Protein AF-A0A966RH01-F1 (afdb_monomer_lite)

pLDDT: mean 73.83, std 17.11, range [45.88, 97.19]

Structure (mmCIF, N/CA/C/O backbone):
data_AF-A0A966RH01-F1
#
_entry.id   AF-A0A966RH01-F1
#
loop_
_atom_site.group_PDB
_atom_site.id
_atom_site.type_symbol
_atom_site.label_atom_id
_atom_site.label_alt_id
_atom_site.label_comp_id
_atom_site.label_asym_id
_atom_site.label_entity_id
_atom_site.label_seq_id
_atom_site.pdbx_PDB_ins_code
_atom_site.Cartn_x
_atom_site.Cartn_y
_atom_site.Cartn_z
_atom_site.occupancy
_atom_site.B_iso_or_equiv
_atom_site.auth_seq_id
_atom_site.auth_comp_id
_atom_site.auth_asym_id
_atom_site.auth_atom_id
_atom_site.pdbx_PDB_model_num
ATOM 1 N N . MET A 1 1 ? 83.765 -30.061 -61.923 1.00 61.47 1 MET A N 1
ATOM 2 C CA . MET A 1 1 ? 82.481 -30.604 -61.414 1.00 61.47 1 MET A CA 1
ATOM 3 C C . MET A 1 1 ? 81.830 -29.713 -60.355 1.00 61.47 1 MET A C 1
ATOM 5 O O . MET A 1 1 ? 80.647 -29.441 -60.484 1.00 61.47 1 MET A O 1
ATOM 9 N N . LYS A 1 2 ? 82.569 -29.187 -59.362 1.00 63.56 2 LYS A N 1
ATOM 10 C CA . LYS A 1 2 ? 82.004 -28.279 -58.339 1.00 63.56 2 LYS A CA 1
ATOM 11 C C . LYS A 1 2 ? 81.405 -26.982 -58.914 1.00 63.56 2 LYS A C 1
ATOM 13 O O . LYS A 1 2 ? 80.339 -26.576 -58.484 1.00 63.56 2 LYS A O 1
ATOM 18 N N . THR A 1 3 ? 82.027 -26.384 -59.931 1.00 68.75 3 THR A N 1
ATOM 19 C CA . THR A 1 3 ? 81.539 -25.152 -60.585 1.00 68.75 3 THR A CA 1
ATOM 20 C C . THR A 1 3 ? 80.188 -25.321 -61.286 1.00 68.75 3 THR A C 1
ATOM 22 O O . THR A 1 3 ? 79.364 -24.416 -61.245 1.00 68.75 3 THR A O 1
ATOM 25 N N . ILE A 1 4 ? 79.924 -26.497 -61.862 1.00 74.00 4 ILE A N 1
ATOM 26 C CA . ILE A 1 4 ? 78.642 -26.828 -62.506 1.00 74.00 4 ILE A CA 1
ATOM 27 C C . ILE A 1 4 ? 77.550 -27.029 -61.447 1.00 74.00 4 ILE A C 1
ATOM 29 O O . ILE A 1 4 ? 76.426 -26.577 -61.632 1.00 74.00 4 ILE A O 1
ATOM 33 N N . LEU A 1 5 ? 77.891 -27.633 -60.303 1.00 72.56 5 LEU A N 1
ATOM 34 C CA . LEU A 1 5 ? 76.956 -27.820 -59.191 1.00 72.56 5 LEU A CA 1
ATOM 35 C C . LEU A 1 5 ? 76.556 -26.481 -58.541 1.00 72.56 5 LEU A C 1
ATOM 37 O O . LEU A 1 5 ? 75.392 -26.283 -58.203 1.00 72.56 5 LEU A O 1
ATOM 41 N N . PHE A 1 6 ? 77.498 -25.537 -58.430 1.00 73.56 6 PHE A N 1
ATOM 42 C CA . PHE A 1 6 ? 77.204 -24.175 -57.975 1.00 73.56 6 PHE A CA 1
ATOM 43 C C . PHE A 1 6 ? 76.337 -23.401 -58.977 1.00 73.56 6 PHE A C 1
ATOM 45 O O . PHE A 1 6 ? 75.417 -22.710 -58.552 1.00 73.56 6 PHE A O 1
ATOM 52 N N . ALA A 1 7 ? 76.565 -23.566 -60.285 1.00 76.06 7 ALA A N 1
ATOM 53 C CA . ALA A 1 7 ? 75.754 -22.919 -61.320 1.00 76.06 7 ALA A CA 1
ATOM 54 C C . ALA A 1 7 ? 74.316 -23.470 -61.397 1.00 76.06 7 ALA A C 1
ATOM 56 O O . ALA A 1 7 ? 73.378 -22.712 -61.627 1.00 76.06 7 ALA A O 1
ATOM 57 N N . LEU A 1 8 ? 74.119 -24.774 -61.172 1.00 72.56 8 LEU A N 1
ATOM 58 C CA . LEU A 1 8 ? 72.782 -25.381 -61.163 1.00 72.56 8 LEU A CA 1
ATOM 59 C C . LEU A 1 8 ? 71.971 -24.969 -59.921 1.00 72.56 8 LEU A C 1
ATOM 61 O O . LEU A 1 8 ? 70.759 -24.781 -59.998 1.00 72.56 8 LEU A O 1
ATOM 65 N N . SER A 1 9 ? 72.652 -24.802 -58.782 1.00 69.31 9 SER A N 1
ATOM 66 C CA . SER A 1 9 ? 72.054 -24.343 -57.523 1.00 69.31 9 SER A CA 1
ATOM 67 C C . SER A 1 9 ? 71.595 -22.885 -57.601 1.00 69.31 9 SER A C 1
ATOM 69 O O . SER A 1 9 ? 70.471 -22.565 -57.213 1.00 69.31 9 SER A O 1
ATOM 71 N N . THR A 1 10 ? 72.416 -21.998 -58.175 1.00 69.44 10 THR A N 1
ATOM 72 C CA . THR A 1 10 ? 72.011 -20.600 -58.369 1.00 69.44 10 THR A CA 1
ATOM 73 C C . THR A 1 10 ? 70.860 -20.487 -59.365 1.00 69.44 10 THR A C 1
ATOM 75 O O . THR A 1 10 ? 69.930 -19.726 -59.113 1.00 69.44 10 THR A O 1
ATOM 78 N N . LEU A 1 11 ? 70.845 -21.299 -60.430 1.00 71.94 11 LEU A N 1
ATOM 79 C CA . LEU A 1 11 ? 69.745 -21.332 -61.401 1.00 71.94 11 LEU A CA 1
ATOM 80 C C . LEU A 1 11 ? 68.399 -21.734 -60.763 1.00 71.94 11 LEU A C 1
ATOM 82 O O . LEU A 1 11 ? 67.377 -21.122 -61.065 1.00 71.94 11 LEU A O 1
ATOM 86 N N . LEU A 1 12 ? 68.401 -22.700 -59.836 1.00 64.56 12 LEU A N 1
ATOM 87 C CA . LEU A 1 12 ? 67.202 -23.135 -59.101 1.00 64.56 12 LEU A CA 1
ATOM 88 C C . LEU A 1 12 ? 66.645 -22.052 -58.162 1.00 64.56 12 LEU A C 1
ATOM 90 O O . LEU A 1 12 ? 65.426 -21.895 -58.063 1.00 64.56 12 LEU A O 1
ATOM 94 N N . LEU A 1 13 ? 67.515 -21.265 -57.520 1.00 62.12 13 LEU A N 1
ATOM 95 C CA . LEU A 1 13 ? 67.096 -20.168 -56.637 1.00 62.12 13 LEU A CA 1
ATOM 96 C C . LEU A 1 13 ? 66.450 -19.007 -57.412 1.00 62.12 13 LEU A C 1
ATOM 98 O O . LEU A 1 13 ? 65.498 -18.406 -56.914 1.00 62.12 13 LEU A O 1
ATOM 102 N N . PHE A 1 14 ? 66.889 -18.741 -58.648 1.00 59.91 14 PHE A N 1
ATOM 103 C CA . PHE A 1 14 ? 66.308 -17.689 -59.496 1.00 59.91 14 PHE A CA 1
ATOM 104 C C . PHE A 1 14 ? 64.970 -18.068 -60.150 1.00 59.91 14 PHE A C 1
ATOM 106 O O . PHE A 1 14 ? 64.214 -17.177 -60.528 1.00 59.91 14 PHE A O 1
ATOM 113 N N . THR A 1 15 ? 64.635 -19.359 -60.256 1.00 64.69 15 THR A N 1
ATOM 114 C CA . THR A 1 15 ? 63.325 -19.800 -60.781 1.00 64.69 15 THR A CA 1
ATOM 115 C C . THR A 1 15 ? 62.203 -19.819 -59.741 1.00 64.69 15 THR A C 1
ATOM 117 O O . THR A 1 15 ? 61.037 -19.986 -60.099 1.00 64.69 15 THR A O 1
ATOM 120 N N . SER A 1 16 ? 62.516 -19.632 -58.455 1.00 64.75 16 SER A N 1
ATOM 121 C CA . SER A 1 16 ? 61.490 -19.536 -57.416 1.00 64.75 16 SER A CA 1
ATOM 122 C C . SER A 1 16 ? 60.884 -18.127 -57.402 1.00 64.75 16 SER A C 1
ATOM 124 O O . SER A 1 16 ? 61.324 -17.232 -56.686 1.00 64.75 16 SER A O 1
ATOM 126 N N . CYS A 1 17 ? 59.864 -17.897 -58.234 1.00 62.09 17 CYS A N 1
ATOM 127 C CA . CYS A 1 17 ? 59.010 -16.716 -58.117 1.00 62.09 17 CYS A CA 1
ATOM 128 C C . CYS A 1 17 ? 58.223 -16.802 -56.803 1.00 62.09 17 CYS A C 1
ATOM 130 O O . CYS A 1 17 ? 57.090 -17.284 -56.765 1.00 62.09 17 CYS A O 1
ATOM 132 N N . LEU A 1 18 ? 58.835 -16.349 -55.711 1.00 59.03 18 LEU A N 1
ATOM 133 C CA . LEU A 1 18 ? 58.156 -16.151 -54.441 1.00 59.03 18 LEU A CA 1
ATOM 134 C C . LEU A 1 18 ? 57.204 -14.962 -54.624 1.00 59.03 18 LEU A C 1
ATOM 136 O O . LEU A 1 18 ? 57.594 -13.799 -54.535 1.00 59.03 18 LEU A O 1
ATOM 140 N N . VAL A 1 19 ? 55.954 -15.266 -54.977 1.00 58.88 19 VAL A N 1
ATOM 141 C CA . VAL A 1 19 ? 54.884 -14.274 -55.103 1.00 58.88 19 VAL A CA 1
ATOM 142 C C . VAL A 1 19 ? 54.553 -13.779 -53.699 1.00 58.88 19 VAL A C 1
ATOM 144 O O . VAL A 1 19 ? 53.715 -14.344 -52.996 1.00 58.88 19 VAL A O 1
ATOM 147 N N . PHE A 1 20 ? 55.226 -12.714 -53.273 1.00 58.34 20 PHE A N 1
ATOM 148 C CA . PHE A 1 20 ? 54.793 -11.935 -52.125 1.00 58.34 20 PHE A CA 1
ATOM 149 C C . PHE A 1 20 ? 53.527 -11.183 -52.533 1.00 58.34 20 PHE A C 1
ATOM 151 O O . PHE A 1 20 ? 53.582 -10.146 -53.191 1.00 58.34 20 PHE A O 1
ATOM 158 N N . LYS A 1 21 ? 52.360 -11.722 -52.165 1.00 57.03 21 LYS A N 1
ATOM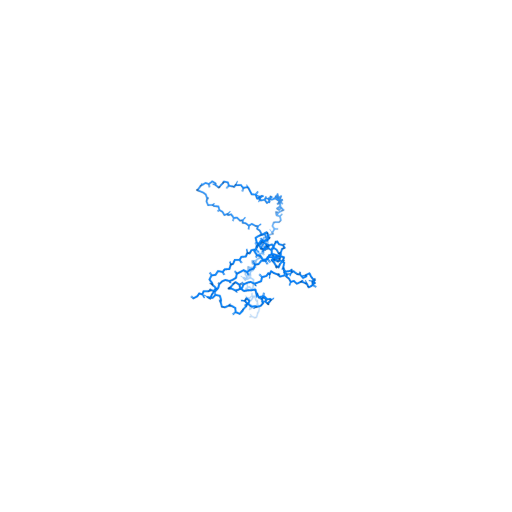 159 C CA . LYS A 1 21 ? 51.120 -10.942 -52.178 1.00 57.03 21 LYS A CA 1
ATOM 160 C C . LYS A 1 21 ? 51.255 -9.853 -51.118 1.00 57.03 21 LYS A C 1
ATOM 162 O O . LYS A 1 21 ? 51.001 -10.092 -49.941 1.00 57.03 21 LYS A O 1
ATOM 167 N N . ILE A 1 22 ? 51.682 -8.670 -51.542 1.00 64.38 22 ILE A N 1
ATOM 168 C CA . ILE A 1 22 ? 51.602 -7.461 -50.728 1.00 64.38 22 ILE A CA 1
ATOM 169 C C . ILE A 1 22 ? 50.119 -7.108 -50.670 1.00 64.38 22 ILE A C 1
ATOM 171 O O . ILE A 1 22 ? 49.543 -6.625 -51.642 1.00 64.38 22 ILE A O 1
ATOM 175 N N . TYR A 1 23 ? 49.478 -7.454 -49.556 1.00 62.84 23 TYR A N 1
ATOM 176 C CA . TYR A 1 23 ? 48.109 -7.041 -49.304 1.00 62.84 23 TYR A CA 1
ATOM 177 C C . TYR A 1 23 ? 48.154 -5.603 -48.805 1.00 62.84 23 TYR A C 1
ATOM 179 O O . TYR A 1 23 ? 48.441 -5.340 -47.638 1.00 62.84 23 TYR A O 1
ATOM 187 N N . GLU A 1 24 ? 47.931 -4.665 -49.715 1.00 66.94 24 GLU A N 1
ATOM 188 C CA . GLU A 1 24 ? 47.721 -3.279 -49.338 1.00 66.94 24 GLU A CA 1
ATOM 189 C C . GLU A 1 24 ? 46.323 -3.193 -48.727 1.00 66.94 24 GLU A C 1
ATOM 191 O O . GLU A 1 24 ? 45.310 -3.330 -49.417 1.00 66.94 24 GLU A O 1
ATOM 196 N N . SER A 1 25 ? 46.266 -3.065 -47.400 1.00 67.12 25 SER A N 1
ATOM 197 C CA . SER A 1 25 ? 45.007 -2.835 -46.700 1.00 67.12 25 SER A CA 1
ATOM 198 C C . SER A 1 25 ? 44.311 -1.641 -47.354 1.00 67.12 25 SER A C 1
ATOM 200 O O . SER A 1 25 ? 44.962 -0.605 -47.537 1.00 67.12 25 SER A O 1
ATOM 202 N N . PRO A 1 26 ? 43.021 -1.753 -47.722 1.00 66.12 26 PRO A N 1
ATOM 203 C CA . PRO A 1 26 ? 42.308 -0.642 -48.327 1.00 66.12 26 PRO A CA 1
ATOM 204 C C . PRO A 1 26 ? 42.445 0.556 -47.397 1.00 66.12 26 PRO A C 1
ATOM 206 O O . PRO A 1 26 ? 42.200 0.442 -46.191 1.00 66.12 26 PRO A O 1
ATOM 209 N N . LYS A 1 27 ? 42.889 1.694 -47.941 1.00 59.38 27 LYS A N 1
ATOM 210 C CA . LYS A 1 27 ? 42.895 2.933 -47.171 1.00 59.38 27 LYS A CA 1
ATOM 211 C C . LYS A 1 27 ? 41.462 3.141 -46.719 1.00 59.38 27 LYS A C 1
ATOM 213 O O . LYS A 1 27 ? 40.562 3.213 -47.552 1.00 59.38 27 LYS A O 1
ATOM 218 N N . LEU A 1 28 ? 41.263 3.146 -45.402 1.00 49.38 28 LEU A N 1
ATOM 219 C CA . LEU A 1 28 ? 39.993 3.516 -44.810 1.00 49.38 28 LEU A CA 1
ATOM 220 C C . LEU A 1 28 ? 39.737 4.933 -45.305 1.00 49.38 28 LEU A C 1
ATOM 222 O O . LEU A 1 28 ? 40.356 5.881 -44.820 1.00 49.38 28 LEU A O 1
ATOM 226 N N . ASN A 1 29 ? 38.907 5.055 -46.336 1.00 58.41 29 ASN A N 1
ATOM 227 C CA . ASN A 1 29 ? 38.453 6.344 -46.791 1.00 58.41 29 ASN A CA 1
ATOM 228 C C . ASN A 1 29 ? 37.789 6.961 -45.570 1.00 58.41 29 ASN A C 1
ATOM 230 O O . ASN A 1 29 ? 36.736 6.511 -45.120 1.00 58.41 29 ASN A O 1
ATOM 234 N N . GLN A 1 30 ? 38.431 7.984 -45.018 1.00 59.59 30 GLN A N 1
ATOM 235 C CA . GLN A 1 30 ? 37.710 9.019 -44.315 1.00 59.59 30 GLN A CA 1
ATOM 236 C C . GLN A 1 30 ? 36.877 9.718 -45.390 1.00 59.59 30 GLN A C 1
ATOM 238 O O . GLN A 1 30 ? 37.178 10.825 -45.822 1.00 59.59 30 GLN A O 1
ATOM 243 N N . GLU A 1 31 ? 35.821 9.047 -45.854 1.00 57.94 31 GLU A N 1
ATOM 244 C CA . GLU A 1 31 ? 34.595 9.775 -46.087 1.00 57.94 31 GLU A CA 1
ATOM 245 C C . GLU A 1 31 ? 34.324 10.419 -44.741 1.00 57.94 31 GLU A C 1
ATOM 247 O O . GLU A 1 31 ? 33.932 9.764 -43.770 1.00 57.94 31 GLU A O 1
ATOM 252 N N . THR A 1 32 ? 34.683 11.696 -44.656 1.00 51.84 32 THR A N 1
ATOM 253 C CA . THR A 1 32 ? 34.123 12.609 -43.686 1.00 51.84 32 THR A CA 1
ATOM 254 C C . THR A 1 32 ? 32.630 12.459 -43.872 1.00 51.84 32 THR A C 1
ATOM 256 O O . THR A 1 32 ? 32.029 13.078 -44.745 1.00 51.84 32 THR A O 1
ATOM 259 N N . ALA A 1 33 ? 32.051 11.530 -43.115 1.00 53.50 33 ALA A N 1
ATOM 260 C CA . ALA A 1 33 ? 30.637 11.446 -42.917 1.00 53.50 33 ALA A CA 1
ATOM 261 C C . ALA A 1 33 ? 30.310 12.802 -42.320 1.00 53.50 33 ALA A C 1
ATOM 263 O O . ALA A 1 33 ? 30.473 13.023 -41.116 1.00 53.50 33 ALA A O 1
ATOM 264 N N . GLU A 1 34 ? 29.886 13.725 -43.175 1.00 58.19 34 GLU A N 1
ATOM 265 C CA . GLU A 1 34 ? 29.089 14.864 -42.782 1.00 58.19 34 GLU A CA 1
ATOM 266 C C . GLU A 1 34 ? 27.769 14.271 -42.295 1.00 58.19 34 GLU A C 1
ATOM 268 O O . GLU A 1 34 ? 26.723 14.286 -42.933 1.00 58.19 34 GLU A O 1
ATOM 273 N N . LYS A 1 35 ? 27.854 13.608 -41.142 1.00 50.81 35 LYS A N 1
ATOM 274 C CA . LYS A 1 35 ? 26.721 13.192 -40.366 1.00 50.81 35 LYS A CA 1
ATOM 275 C C . LYS A 1 35 ? 26.302 14.479 -39.699 1.00 50.81 35 LYS A C 1
ATOM 277 O O . LYS A 1 35 ? 26.655 14.726 -38.543 1.00 50.81 35 LYS A O 1
ATOM 282 N N . THR A 1 36 ? 25.546 15.294 -40.425 1.00 47.41 36 THR A N 1
ATOM 283 C CA . THR A 1 36 ? 24.566 16.176 -39.810 1.00 47.41 36 THR A CA 1
ATOM 284 C C . THR A 1 36 ? 23.678 15.243 -38.999 1.00 47.41 36 THR A C 1
ATOM 286 O O . THR A 1 36 ? 22.708 14.658 -39.476 1.00 47.41 36 THR A O 1
ATOM 289 N N . ARG A 1 37 ? 24.094 14.983 -37.755 1.00 55.53 37 ARG A N 1
ATOM 290 C CA . ARG A 1 37 ? 23.236 14.413 -36.733 1.00 55.53 37 ARG A CA 1
ATOM 291 C C . ARG A 1 37 ? 22.235 15.517 -36.448 1.00 55.53 37 ARG A C 1
ATOM 293 O O . ARG A 1 37 ? 22.371 16.227 -35.458 1.00 55.53 37 ARG A O 1
ATOM 300 N N . GLU A 1 38 ? 21.257 15.687 -37.332 1.00 55.78 38 GLU A N 1
ATOM 301 C CA . GLU A 1 38 ? 19.993 16.244 -36.897 1.00 55.78 38 GLU A CA 1
ATOM 302 C C . GLU A 1 38 ? 19.568 15.362 -35.738 1.00 55.78 38 GLU A C 1
ATOM 304 O O . GLU A 1 38 ? 19.320 14.160 -35.886 1.00 55.78 38 GLU A O 1
ATOM 309 N N . TYR A 1 39 ? 19.637 15.939 -34.547 1.00 51.25 39 TYR A N 1
ATOM 310 C CA . TYR A 1 39 ? 19.198 15.280 -33.345 1.00 51.25 39 TYR A CA 1
ATOM 311 C C . TYR A 1 39 ? 17.711 15.009 -33.561 1.00 51.25 39 TYR A C 1
ATOM 313 O O . TYR A 1 39 ? 16.891 15.924 -33.509 1.00 51.25 39 TYR A O 1
ATOM 321 N N . ARG A 1 40 ? 17.361 13.766 -33.910 1.00 54.91 40 ARG A N 1
ATOM 322 C CA . ARG A 1 40 ? 15.964 13.356 -34.014 1.00 54.91 40 ARG A CA 1
ATOM 323 C C . ARG A 1 40 ? 15.385 13.516 -32.618 1.00 54.91 40 ARG A C 1
ATOM 325 O O . ARG A 1 40 ? 15.783 12.808 -31.697 1.00 54.91 40 ARG A O 1
ATOM 332 N N . SER A 1 41 ? 14.538 14.526 -32.456 1.00 56.59 41 SER A N 1
ATOM 333 C CA . SER A 1 41 ? 13.938 14.867 -31.176 1.00 56.59 41 SER A CA 1
ATOM 334 C C . SER A 1 41 ? 13.108 13.700 -30.650 1.00 56.59 41 SER A C 1
ATOM 336 O O . SER A 1 41 ? 12.520 12.929 -31.415 1.00 56.59 41 SER A O 1
ATOM 338 N N . TYR A 1 42 ? 13.071 13.566 -29.325 1.00 60.56 42 TYR A N 1
ATOM 339 C CA . TYR A 1 42 ? 12.204 12.601 -28.665 1.00 60.56 42 TYR A CA 1
ATOM 340 C C . TYR A 1 42 ? 10.748 12.827 -29.085 1.00 60.56 42 TYR A C 1
ATOM 342 O O . TYR A 1 42 ? 10.271 13.958 -29.214 1.00 60.56 42 TYR A O 1
ATOM 350 N N . ILE A 1 43 ? 10.027 11.730 -29.288 1.00 63.69 43 ILE A N 1
ATOM 351 C CA . ILE A 1 43 ? 8.582 11.758 -29.495 1.00 63.69 43 ILE A CA 1
ATOM 352 C C . ILE A 1 43 ? 7.959 12.052 -28.128 1.00 63.69 43 ILE A C 1
ATOM 354 O O . ILE A 1 43 ? 7.970 11.198 -27.248 1.00 63.69 43 ILE A O 1
ATOM 358 N N . GLY A 1 44 ? 7.478 13.281 -27.930 1.00 57.28 44 GLY A N 1
ATOM 359 C CA . GLY A 1 44 ? 6.814 13.679 -26.688 1.00 57.28 44 GLY A CA 1
ATOM 360 C C . GLY A 1 44 ? 5.577 12.826 -26.382 1.00 57.28 44 GLY A C 1
ATOM 361 O O . GLY A 1 44 ? 4.936 12.289 -27.291 1.00 57.28 44 GLY A O 1
ATOM 362 N N . SER A 1 45 ? 5.239 12.718 -25.095 1.00 45.88 45 SER A N 1
ATOM 363 C CA . SER A 1 45 ? 4.037 12.011 -24.635 1.00 45.88 45 SER A CA 1
ATOM 364 C C . SER A 1 45 ? 2.775 12.569 -25.309 1.00 45.88 45 SER A C 1
ATOM 366 O O . SER A 1 45 ? 2.659 13.776 -25.518 1.00 45.88 45 SER A O 1
ATOM 368 N N . GLY A 1 46 ? 1.841 11.690 -25.679 1.00 54.06 46 GLY A N 1
ATOM 369 C CA . GLY A 1 46 ? 0.590 12.056 -26.360 1.00 54.06 46 GLY A CA 1
ATOM 370 C C . GLY A 1 46 ? 0.672 12.163 -27.889 1.00 54.06 46 GLY A C 1
ATOM 371 O O . GLY A 1 46 ? -0.343 12.424 -28.534 1.00 54.06 46 GLY A O 1
ATOM 372 N N . LYS A 1 47 ? 1.839 11.931 -28.504 1.00 68.62 47 LYS A N 1
ATOM 373 C CA . LYS A 1 47 ? 1.974 11.920 -29.968 1.00 68.62 47 LYS A CA 1
ATOM 374 C C . LYS A 1 47 ? 1.503 10.586 -30.559 1.00 68.62 47 LYS A C 1
ATOM 376 O O . LYS A 1 47 ? 2.136 9.552 -30.370 1.00 68.62 47 LYS A O 1
ATOM 381 N N . VAL A 1 48 ? 0.407 10.628 -31.317 1.00 65.31 48 VAL A N 1
ATOM 382 C CA . VAL A 1 48 ? -0.138 9.477 -32.056 1.00 65.31 48 VAL A CA 1
ATOM 383 C C . VAL A 1 48 ? 0.578 9.351 -33.403 1.00 65.31 48 VAL A C 1
ATOM 385 O O . VAL A 1 48 ? 0.642 10.314 -34.166 1.00 65.31 48 VAL A O 1
ATOM 388 N N . ILE A 1 49 ? 1.134 8.174 -33.701 1.00 70.69 49 ILE A N 1
ATOM 389 C CA . ILE A 1 49 ? 1.848 7.899 -34.956 1.00 70.69 49 ILE A CA 1
ATOM 390 C C . ILE A 1 49 ? 1.009 6.943 -35.799 1.00 70.69 49 ILE A C 1
ATOM 392 O O . ILE A 1 49 ? 0.751 5.813 -35.391 1.00 70.69 49 ILE A O 1
ATOM 396 N N . THR A 1 50 ? 0.616 7.374 -36.995 1.00 71.19 50 THR A N 1
ATOM 397 C CA . THR A 1 50 ? -0.091 6.514 -37.951 1.00 71.19 50 THR A CA 1
ATOM 398 C C . THR A 1 50 ? 0.918 5.719 -38.771 1.00 71.19 50 THR A C 1
ATOM 400 O O . THR A 1 50 ? 1.698 6.277 -39.547 1.00 71.19 50 THR A O 1
ATOM 403 N N . LEU A 1 51 ? 0.912 4.400 -38.611 1.00 74.62 51 LEU A N 1
ATOM 404 C CA . LEU A 1 51 ? 1.715 3.493 -39.425 1.00 74.62 51 LEU A CA 1
ATOM 405 C C . LEU A 1 51 ? 0.928 3.193 -40.705 1.00 74.62 51 LEU A C 1
ATOM 407 O O . LEU A 1 51 ? -0.220 2.770 -40.617 1.00 74.62 51 LEU A O 1
ATOM 411 N N . LYS A 1 52 ? 1.503 3.410 -41.900 1.00 75.31 52 LYS A N 1
ATOM 412 C CA . LYS A 1 52 ? 0.803 2.982 -43.129 1.00 75.31 52 LYS A CA 1
ATOM 413 C C . LYS A 1 52 ? 0.734 1.455 -43.149 1.00 75.31 52 LYS A C 1
ATOM 415 O O . LYS A 1 52 ? 1.773 0.817 -42.939 1.00 75.31 52 LYS A O 1
ATOM 420 N N . GLU A 1 53 ? -0.450 0.921 -43.421 1.00 77.31 53 GLU A N 1
ATOM 421 C CA . GLU A 1 53 ? -0.737 -0.513 -43.497 1.00 77.31 53 GLU A CA 1
ATOM 422 C C . GLU A 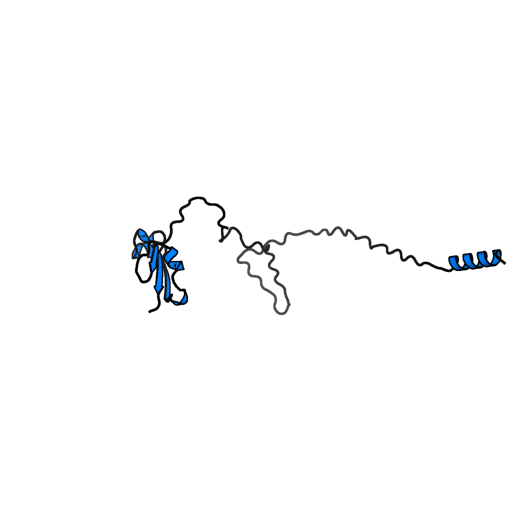1 53 ? 0.064 -1.203 -44.618 1.00 77.31 53 GLU A C 1
ATOM 424 O O . GLU A 1 53 ? 0.468 -0.570 -45.597 1.00 77.31 53 GLU A O 1
ATOM 429 N N . ASN A 1 54 ? 0.322 -2.506 -44.458 1.00 72.06 54 ASN A N 1
ATOM 430 C CA . ASN A 1 54 ? 1.051 -3.371 -45.402 1.00 72.06 54 ASN A CA 1
ATOM 431 C C . ASN A 1 54 ? 2.524 -3.025 -45.681 1.00 72.06 54 ASN A C 1
ATOM 433 O O . ASN A 1 54 ? 3.049 -3.353 -46.745 1.00 72.06 54 ASN A O 1
ATOM 437 N N . GLN A 1 55 ? 3.227 -2.411 -44.730 1.00 67.88 55 GLN A N 1
ATOM 438 C CA . GLN A 1 55 ? 4.689 -2.312 -44.770 1.00 67.88 55 GLN A CA 1
ATOM 439 C C . GLN A 1 55 ? 5.264 -2.768 -43.424 1.00 67.88 55 GLN A C 1
ATOM 441 O O . GLN A 1 55 ? 4.856 -2.215 -42.399 1.00 67.88 55 GLN A O 1
ATOM 446 N N . PRO A 1 56 ? 6.190 -3.744 -43.394 1.00 54.56 56 PRO A N 1
ATOM 447 C CA . PRO A 1 56 ? 6.849 -4.141 -42.158 1.00 54.56 56 PRO A CA 1
ATOM 448 C C . PRO A 1 56 ? 7.668 -2.963 -41.624 1.00 54.56 56 PRO A C 1
ATOM 450 O O . PRO A 1 56 ? 8.417 -2.325 -42.367 1.00 54.56 56 PRO A O 1
ATOM 453 N N . ARG A 1 57 ? 7.498 -2.638 -40.341 1.00 63.38 57 ARG A N 1
ATOM 454 C CA . ARG A 1 57 ? 8.265 -1.588 -39.664 1.00 63.38 57 ARG A CA 1
ATOM 455 C C . ARG A 1 57 ? 8.682 -2.065 -38.289 1.00 63.38 57 ARG A C 1
ATOM 457 O O . ARG A 1 57 ? 7.888 -2.665 -37.572 1.00 63.38 57 ARG A O 1
ATOM 464 N N . GLU A 1 58 ? 9.907 -1.729 -37.928 1.00 51.09 58 GLU A N 1
ATOM 465 C CA . GLU A 1 58 ? 10.452 -1.942 -36.598 1.00 51.09 58 GLU A CA 1
ATOM 466 C C . GLU A 1 58 ? 10.334 -0.641 -35.797 1.00 51.09 58 GLU A C 1
ATOM 468 O O . GLU A 1 58 ? 10.706 0.435 -36.277 1.00 51.09 58 GLU A O 1
ATOM 473 N N . ILE A 1 59 ? 9.765 -0.723 -34.594 1.00 66.69 59 ILE A N 1
ATOM 474 C CA . ILE A 1 59 ? 9.680 0.406 -33.665 1.00 66.69 59 ILE A CA 1
ATOM 475 C C . ILE A 1 59 ? 10.822 0.248 -32.665 1.00 66.69 59 ILE A C 1
ATOM 477 O O . ILE A 1 59 ? 10.747 -0.572 -31.755 1.00 66.69 59 ILE A O 1
ATOM 481 N N . PHE A 1 60 ? 11.880 1.040 -32.835 1.00 52.53 60 PHE A N 1
ATOM 482 C CA . PHE A 1 60 ? 12.979 1.099 -31.874 1.00 52.53 60 PHE A CA 1
ATOM 483 C C . PHE A 1 60 ? 12.664 2.101 -30.765 1.00 52.53 60 PHE A C 1
ATOM 485 O O . PHE A 1 60 ? 12.683 3.316 -30.981 1.00 52.53 60 PHE A O 1
ATOM 492 N N . PHE A 1 61 ? 12.426 1.594 -29.559 1.00 60.38 61 PHE A N 1
ATOM 493 C CA . PHE A 1 61 ? 12.424 2.408 -28.349 1.00 60.38 61 PHE A CA 1
ATOM 494 C C . PHE A 1 61 ? 13.869 2.586 -27.886 1.00 60.38 61 PHE A C 1
ATOM 496 O O . PHE A 1 61 ? 14.427 1.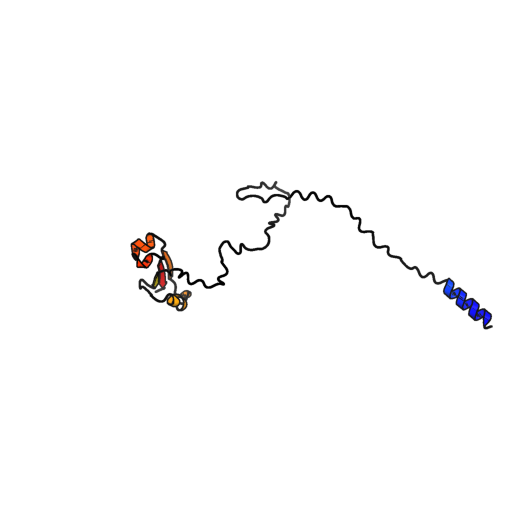728 -27.212 1.00 60.38 61 PHE A O 1
ATOM 503 N N . ILE A 1 62 ? 14.493 3.702 -28.264 1.00 56.25 62 ILE A N 1
ATOM 504 C CA . ILE A 1 62 ? 15.803 4.087 -27.727 1.00 56.25 62 ILE A CA 1
ATOM 505 C C . ILE A 1 62 ? 15.553 4.861 -26.431 1.00 56.25 62 ILE A C 1
ATOM 507 O O . ILE A 1 62 ? 15.643 6.086 -26.377 1.00 56.25 62 ILE A O 1
ATOM 511 N N . GLY A 1 63 ? 15.165 4.129 -25.391 1.00 58.19 63 GLY A N 1
ATOM 512 C CA . GLY A 1 63 ? 15.454 4.538 -24.026 1.00 58.19 63 GLY A CA 1
ATOM 513 C C . GLY A 1 63 ? 16.873 4.080 -23.722 1.00 58.19 63 GLY A C 1
ATOM 514 O O . GLY A 1 63 ? 17.266 2.983 -24.111 1.00 58.19 63 GLY A O 1
ATOM 515 N N . LYS A 1 64 ? 17.675 4.905 -23.053 1.00 54.25 64 LYS A N 1
ATOM 516 C CA . LYS A 1 64 ? 18.819 4.344 -22.334 1.00 54.25 64 LYS A CA 1
ATOM 517 C C . LYS A 1 64 ? 18.215 3.333 -21.351 1.00 54.25 64 LYS A C 1
ATOM 519 O O . LYS A 1 64 ? 17.230 3.685 -20.709 1.00 54.25 64 LYS A O 1
ATOM 524 N N . ASP A 1 65 ? 18.765 2.124 -21.249 1.00 55.38 65 ASP A N 1
ATOM 525 C CA . ASP A 1 65 ? 18.330 1.045 -20.329 1.00 55.38 65 ASP A CA 1
ATOM 526 C C . ASP A 1 65 ? 18.531 1.407 -18.838 1.00 55.38 65 ASP A C 1
ATOM 528 O O . ASP A 1 65 ? 18.747 0.583 -17.954 1.00 55.38 65 ASP A O 1
ATOM 532 N N . GLU A 1 66 ? 18.513 2.697 -18.544 1.00 59.72 66 GLU A N 1
ATOM 533 C CA . GLU A 1 66 ? 18.475 3.247 -17.218 1.00 59.72 66 GLU A CA 1
ATOM 534 C C . GLU A 1 66 ? 16.994 3.285 -16.844 1.00 59.72 66 GLU A C 1
ATOM 536 O O . GLU A 1 66 ? 16.283 4.254 -17.122 1.00 59.72 66 GLU A O 1
ATOM 541 N N . SER A 1 67 ? 16.518 2.198 -16.223 1.00 59.50 67 SER A N 1
ATOM 542 C CA . SER A 1 67 ? 15.325 2.245 -15.373 1.00 59.50 67 SER A CA 1
ATOM 543 C C . SER A 1 67 ? 15.376 3.551 -14.576 1.00 59.50 67 SER A C 1
ATOM 545 O O . SER A 1 67 ? 16.451 3.847 -14.045 1.00 59.50 67 SER A O 1
ATOM 547 N N . PRO A 1 68 ? 14.294 4.345 -14.492 1.00 59.34 68 PRO A N 1
ATOM 548 C CA . PRO A 1 68 ? 14.311 5.608 -13.767 1.00 59.34 68 PRO A CA 1
ATOM 549 C C . PRO A 1 68 ? 14.752 5.360 -12.321 1.00 59.34 68 PRO A C 1
ATOM 551 O O . PRO A 1 68 ? 13.946 4.934 -11.495 1.00 59.34 68 PRO A O 1
ATOM 554 N N . LYS A 1 69 ? 16.037 5.584 -12.022 1.00 55.94 69 LYS A N 1
ATOM 555 C CA . LYS A 1 69 ? 16.598 5.321 -10.689 1.00 55.94 69 LYS A CA 1
ATOM 556 C C . LYS A 1 69 ? 15.943 6.218 -9.640 1.00 55.94 69 LYS A C 1
ATOM 558 O O . LYS A 1 69 ? 15.773 5.808 -8.503 1.00 55.94 69 LYS A O 1
ATOM 563 N N . ASP A 1 70 ? 15.444 7.374 -10.073 1.00 56.25 70 ASP A N 1
ATOM 564 C CA . ASP A 1 70 ? 14.987 8.424 -9.166 1.00 56.25 70 ASP A CA 1
ATOM 565 C C . ASP A 1 70 ? 13.478 8.670 -9.183 1.00 56.25 70 ASP A C 1
ATOM 567 O O . ASP A 1 70 ? 13.013 9.584 -8.506 1.00 56.25 70 ASP A O 1
ATOM 571 N N . LEU A 1 71 ? 12.685 7.899 -9.941 1.00 60.00 71 LEU A N 1
ATOM 572 C CA . LEU A 1 71 ? 11.252 8.202 -10.044 1.00 60.00 71 LEU A CA 1
ATOM 573 C C . LEU A 1 71 ? 10.351 7.413 -9.097 1.00 60.00 71 LEU A C 1
ATOM 575 O O . LEU A 1 71 ? 9.356 7.995 -8.690 1.00 60.00 71 LEU A O 1
ATOM 579 N N . PHE A 1 72 ? 10.681 6.190 -8.655 1.00 56.09 72 PHE A N 1
ATOM 580 C CA . PHE A 1 72 ? 9.837 5.484 -7.660 1.00 56.09 72 PHE A CA 1
ATOM 581 C C . PHE A 1 72 ? 10.541 4.479 -6.736 1.00 56.09 72 PHE A C 1
ATOM 583 O O . PHE A 1 72 ? 9.896 3.944 -5.837 1.00 56.09 72 PHE A O 1
ATOM 590 N N . PHE A 1 73 ? 11.844 4.242 -6.889 1.00 56.47 73 PHE A N 1
ATOM 591 C CA . PHE A 1 73 ? 12.592 3.364 -5.990 1.00 56.47 73 PHE A CA 1
ATOM 592 C C . PHE A 1 73 ? 13.894 4.049 -5.617 1.00 56.47 73 PHE A C 1
ATOM 594 O O . PHE A 1 73 ? 14.945 3.733 -6.157 1.00 56.47 73 PHE A O 1
ATOM 601 N N . ALA A 1 74 ? 13.803 5.012 -4.699 1.00 54.25 74 ALA A N 1
ATOM 602 C CA . ALA A 1 74 ? 14.982 5.465 -3.988 1.00 54.25 74 ALA A CA 1
ATOM 603 C C . ALA A 1 74 ? 15.660 4.223 -3.401 1.00 54.25 74 ALA A C 1
ATOM 605 O O . ALA A 1 74 ? 15.110 3.567 -2.509 1.00 54.25 74 ALA A O 1
ATOM 606 N N . ASP A 1 75 ? 16.832 3.890 -3.937 1.00 54.19 75 ASP A N 1
ATOM 607 C CA . ASP A 1 75 ? 17.782 3.007 -3.290 1.00 54.19 75 ASP A CA 1
ATOM 608 C C . ASP A 1 75 ? 17.998 3.574 -1.888 1.00 54.19 75 ASP A C 1
ATOM 610 O O . ASP A 1 75 ? 18.665 4.590 -1.691 1.00 54.19 75 ASP A O 1
ATOM 614 N N . LYS A 1 76 ? 17.356 2.951 -0.897 1.00 52.28 76 LYS A N 1
ATOM 615 C CA . LYS A 1 76 ? 17.487 3.305 0.512 1.00 52.28 76 LYS A CA 1
ATOM 616 C C . LYS A 1 76 ? 18.900 2.941 0.962 1.00 52.28 76 LYS A C 1
ATOM 618 O O . LYS A 1 76 ? 19.132 1.899 1.571 1.00 52.28 76 LYS A O 1
ATOM 623 N N . LYS A 1 77 ? 19.847 3.816 0.650 1.00 59.47 77 LYS A N 1
ATOM 624 C CA . LYS A 1 77 ? 21.177 3.900 1.242 1.00 59.47 77 LYS A CA 1
ATOM 625 C C . LYS A 1 77 ? 21.468 5.363 1.529 1.00 59.47 77 LYS A C 1
ATOM 627 O O . LYS A 1 77 ? 22.180 6.016 0.789 1.00 59.47 77 LYS A O 1
ATOM 632 N N . GLU A 1 78 ? 20.861 5.860 2.596 1.00 51.84 78 GLU A N 1
ATOM 633 C CA . GLU A 1 78 ? 21.564 6.481 3.718 1.00 51.84 78 GLU A CA 1
ATOM 634 C C . GLU A 1 78 ? 20.540 6.847 4.796 1.00 51.84 78 GLU A C 1
ATOM 636 O O . GLU A 1 78 ? 19.414 7.255 4.524 1.00 51.84 78 GLU A O 1
ATOM 641 N N . ALA A 1 79 ? 20.908 6.568 6.041 1.00 55.28 79 ALA A N 1
ATOM 642 C CA . ALA A 1 79 ? 20.074 6.773 7.205 1.00 55.28 79 ALA A CA 1
ATOM 643 C C . ALA A 1 79 ? 20.090 8.254 7.600 1.00 55.28 79 ALA A C 1
ATOM 645 O O . ALA A 1 79 ? 20.977 8.691 8.329 1.00 55.28 79 ALA A O 1
ATOM 646 N N . THR A 1 80 ? 19.073 9.005 7.189 1.00 47.44 80 THR A N 1
ATOM 647 C CA . THR A 1 80 ? 18.533 10.073 8.032 1.00 47.44 80 THR A CA 1
ATOM 648 C C . THR A 1 80 ? 17.390 9.476 8.845 1.00 47.44 80 THR A C 1
ATOM 650 O O . THR A 1 80 ? 16.557 8.733 8.324 1.00 47.44 80 THR A O 1
ATOM 653 N N . GLN A 1 81 ? 17.371 9.730 10.154 1.00 54.62 81 GLN A N 1
ATOM 654 C CA . GLN A 1 81 ? 16.237 9.421 11.029 1.00 54.62 81 GLN A CA 1
ATOM 655 C C . GLN A 1 81 ? 15.063 10.360 10.712 1.00 54.62 81 GLN A C 1
ATOM 657 O O . GLN A 1 81 ? 14.574 11.081 11.574 1.00 54.62 81 GLN A O 1
ATOM 662 N N . ASP A 1 82 ? 14.597 10.345 9.469 1.00 51.94 82 ASP A N 1
ATOM 663 C CA . ASP A 1 82 ? 13.246 10.758 9.150 1.00 51.94 82 ASP A CA 1
ATOM 664 C C . ASP A 1 82 ? 12.387 9.550 9.498 1.00 51.94 82 ASP A C 1
ATOM 666 O O . ASP A 1 82 ? 12.354 8.546 8.781 1.00 51.94 82 ASP A O 1
ATOM 670 N N . THR A 1 83 ? 11.780 9.581 10.682 1.00 63.56 83 THR A N 1
ATOM 671 C CA . THR A 1 83 ? 10.828 8.571 11.136 1.00 63.56 83 THR A CA 1
ATOM 672 C C . THR A 1 83 ? 9.643 8.574 10.182 1.00 63.56 83 THR A C 1
ATOM 674 O O . THR A 1 83 ? 8.646 9.250 10.417 1.00 63.56 83 THR A O 1
ATOM 677 N N . VAL A 1 84 ? 9.756 7.830 9.076 1.00 72.62 84 VAL A N 1
ATOM 678 C CA . VAL A 1 84 ? 8.638 7.585 8.169 1.00 72.62 84 VAL A CA 1
ATOM 679 C C . VAL A 1 84 ? 7.530 6.999 9.038 1.00 72.62 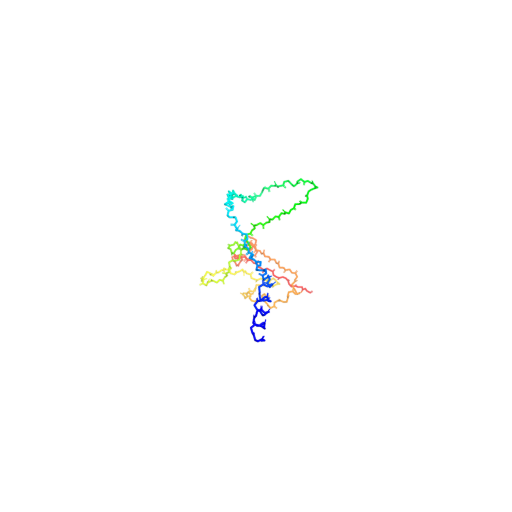84 VA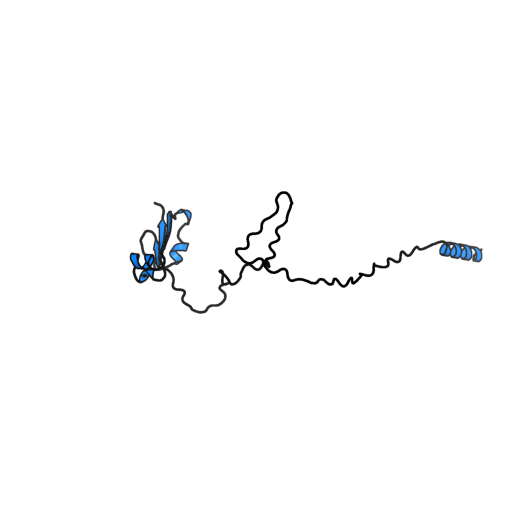L A C 1
ATOM 681 O O . VAL A 1 84 ? 7.706 5.911 9.602 1.00 72.62 84 VAL A O 1
ATOM 684 N N . PRO A 1 85 ? 6.432 7.741 9.240 1.00 79.19 85 PRO A N 1
ATOM 685 C CA . PRO A 1 85 ? 5.446 7.354 10.220 1.00 79.19 85 PRO A CA 1
ATOM 686 C C . PRO A 1 85 ? 4.781 6.065 9.744 1.00 79.19 85 PRO A C 1
ATOM 688 O O . PRO A 1 85 ? 4.224 6.005 8.648 1.00 79.19 85 PRO A O 1
ATOM 691 N N . SER A 1 86 ? 4.885 5.013 10.555 1.00 86.62 86 SER A N 1
ATOM 692 C CA . SER A 1 86 ? 4.339 3.704 10.203 1.00 86.62 86 SER A CA 1
ATOM 693 C C . SER A 1 86 ? 2.804 3.739 10.246 1.00 86.62 86 SER A C 1
ATOM 695 O O . SER A 1 86 ? 2.235 4.399 11.127 1.00 86.62 86 SER A O 1
ATOM 697 N N . PRO A 1 87 ? 2.120 3.070 9.302 1.00 92.31 87 PRO A N 1
ATOM 698 C CA . PRO A 1 87 ? 0.668 2.952 9.328 1.00 92.31 87 PRO A CA 1
ATOM 699 C C . PRO A 1 87 ? 0.217 2.055 10.488 1.00 92.31 87 PRO A C 1
ATOM 701 O O . PRO A 1 87 ? 0.977 1.223 10.984 1.00 92.31 87 PRO A O 1
ATOM 704 N N . LEU A 1 88 ? -1.042 2.196 10.900 1.00 94.25 88 LEU A N 1
ATOM 705 C CA . LEU A 1 88 ? -1.649 1.330 11.910 1.00 94.25 88 LEU A CA 1
ATOM 706 C C . LEU A 1 88 ? -1.943 -0.052 11.309 1.00 94.25 88 LEU A C 1
ATOM 708 O O . LEU A 1 88 ? -2.580 -0.139 10.258 1.00 94.25 88 LEU A O 1
ATOM 712 N N . LEU A 1 89 ? -1.529 -1.124 11.985 1.00 95.94 89 LEU A N 1
ATOM 713 C CA . LEU A 1 89 ? -1.812 -2.497 11.568 1.00 95.94 89 LEU A CA 1
ATOM 714 C C . LEU A 1 89 ? -3.026 -3.055 12.316 1.00 95.94 89 LEU A C 1
ATOM 716 O O . LEU A 1 89 ? -3.074 -3.042 13.547 1.00 95.94 89 LEU A O 1
ATOM 720 N N . ILE A 1 90 ? -3.983 -3.593 11.566 1.00 95.94 90 ILE A N 1
ATOM 721 C CA . ILE A 1 90 ? -5.164 -4.282 12.080 1.00 95.94 90 ILE A CA 1
ATOM 722 C C . ILE A 1 90 ? -5.172 -5.702 11.518 1.00 95.94 90 ILE A C 1
ATOM 724 O O . ILE A 1 90 ? -5.114 -5.870 10.304 1.00 95.94 90 ILE A O 1
ATOM 728 N N . VAL A 1 91 ? -5.280 -6.714 12.377 1.00 96.00 91 VAL A N 1
ATOM 729 C CA . VAL A 1 91 ? -5.419 -8.123 11.969 1.00 96.00 91 VAL A CA 1
ATOM 730 C C . VAL A 1 91 ? -6.681 -8.678 12.620 1.00 96.00 91 VAL A C 1
ATOM 732 O O . VAL A 1 91 ? -6.838 -8.566 13.837 1.00 96.00 91 VAL A O 1
ATOM 735 N N . ASP A 1 92 ? -7.615 -9.189 11.818 1.00 94.75 92 ASP A N 1
ATOM 736 C CA . ASP A 1 92 ? -8.931 -9.686 12.258 1.00 94.75 92 ASP A CA 1
ATOM 737 C C . ASP A 1 92 ? -9.685 -8.703 13.170 1.00 94.75 92 ASP A C 1
ATOM 739 O O . ASP A 1 92 ? -10.279 -9.057 14.192 1.00 94.75 92 ASP A O 1
ATOM 743 N N . GLY A 1 93 ? -9.620 -7.415 12.819 1.00 93.56 93 GLY A N 1
ATOM 744 C CA . GLY A 1 93 ? -10.262 -6.332 13.567 1.00 93.56 93 GLY A CA 1
ATOM 745 C C . GLY A 1 93 ? -9.543 -5.912 14.856 1.00 93.56 93 GLY A C 1
ATOM 746 O O . GLY A 1 93 ? -10.013 -4.990 15.525 1.00 93.56 93 GLY A O 1
ATOM 747 N N . LYS A 1 94 ? -8.404 -6.523 15.205 1.00 93.81 94 LYS A N 1
ATOM 748 C CA . LYS A 1 94 ? -7.597 -6.168 16.384 1.00 93.81 94 LYS A CA 1
ATOM 749 C C . LYS A 1 94 ? -6.396 -5.310 16.002 1.00 93.81 94 LYS A C 1
ATOM 751 O O . LYS A 1 94 ? -5.721 -5.585 15.015 1.00 93.81 94 LYS A O 1
ATOM 756 N N . ILE A 1 95 ? -6.123 -4.283 16.805 1.00 93.75 95 ILE A N 1
ATOM 757 C CA . ILE A 1 95 ? -4.959 -3.407 16.628 1.00 93.75 95 ILE A CA 1
ATOM 758 C C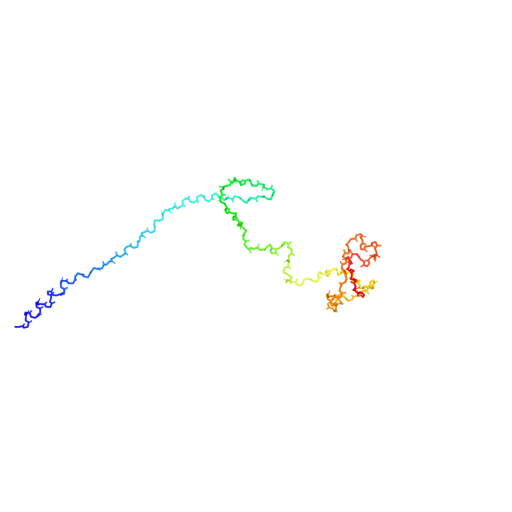 . ILE A 1 95 ? -3.693 -4.158 17.044 1.00 93.75 95 ILE A C 1
ATOM 760 O O . ILE A 1 95 ? -3.644 -4.695 18.149 1.00 93.75 95 ILE A O 1
ATOM 764 N N . ASN A 1 96 ? -2.678 -4.143 16.182 1.00 92.31 96 ASN A N 1
ATOM 765 C CA . ASN A 1 96 ? -1.341 -4.643 16.480 1.00 92.31 96 ASN A CA 1
ATOM 766 C C . ASN A 1 96 ? -0.353 -3.474 16.513 1.00 92.31 96 ASN A C 1
ATOM 768 O O . ASN A 1 96 ? -0.290 -2.677 15.577 1.00 92.31 96 ASN A O 1
ATOM 772 N N . GLU A 1 97 ? 0.402 -3.370 17.606 1.00 85.75 97 GLU A N 1
ATOM 773 C CA . GLU A 1 97 ? 1.411 -2.319 17.797 1.00 85.75 97 GLU A CA 1
ATOM 774 C C . GLU A 1 97 ? 2.724 -2.649 17.080 1.00 85.75 97 GLU A C 1
ATOM 776 O O . GLU A 1 97 ? 3.417 -1.749 16.611 1.00 85.75 97 GLU A O 1
ATOM 781 N N . ASP A 1 98 ? 3.042 -3.940 16.950 1.00 87.06 98 ASP A N 1
ATOM 782 C CA . ASP A 1 98 ? 4.212 -4.411 16.219 1.00 87.06 98 ASP A CA 1
ATOM 783 C C . ASP A 1 98 ? 3.856 -4.716 14.760 1.00 87.06 98 ASP A C 1
ATOM 785 O O . ASP A 1 98 ? 3.103 -5.649 14.457 1.00 87.06 98 ASP A O 1
ATOM 789 N N . PHE A 1 99 ? 4.439 -3.947 13.841 1.00 86.50 99 PHE A N 1
ATOM 790 C CA . PHE A 1 99 ? 4.265 -4.156 12.406 1.00 86.50 99 PHE A CA 1
ATOM 791 C C . PHE A 1 99 ? 4.916 -5.462 11.919 1.00 86.50 99 PHE A C 1
ATOM 793 O O . PHE A 1 99 ? 4.505 -6.008 10.895 1.00 86.50 99 PHE A O 1
ATOM 800 N N . ASN A 1 100 ? 5.878 -6.022 12.665 1.00 86.94 100 ASN A N 1
ATOM 801 C CA . ASN A 1 100 ? 6.497 -7.304 12.317 1.00 86.94 100 ASN A CA 1
ATOM 802 C C . ASN A 1 100 ? 5.521 -8.483 12.394 1.00 86.94 100 ASN A C 1
ATOM 804 O O . ASN A 1 100 ? 5.803 -9.529 11.815 1.00 86.94 100 ASN A O 1
ATOM 808 N N . THR A 1 101 ? 4.356 -8.305 13.025 1.00 86.25 101 THR A N 1
ATOM 809 C CA . THR A 1 101 ? 3.268 -9.294 13.029 1.00 86.25 101 THR A CA 1
ATOM 810 C C . THR A 1 101 ? 2.843 -9.684 11.611 1.00 86.25 101 THR A C 1
ATOM 812 O O . THR A 1 101 ? 2.416 -10.808 11.393 1.00 86.25 101 THR A O 1
ATOM 815 N N . VAL A 1 102 ? 3.003 -8.807 10.612 1.00 89.38 102 VAL A N 1
ATOM 816 C CA . VAL A 1 102 ? 2.707 -9.159 9.210 1.00 89.38 102 VAL A CA 1
ATOM 817 C C . VAL A 1 102 ? 3.612 -10.287 8.704 1.00 89.38 102 VAL A C 1
ATOM 819 O O . VAL A 1 102 ? 3.163 -11.126 7.932 1.00 89.38 102 VAL A O 1
ATOM 822 N N . ASN A 1 103 ? 4.863 -10.352 9.167 1.00 90.25 103 ASN A N 1
ATOM 823 C CA . ASN A 1 103 ? 5.835 -11.350 8.712 1.00 90.25 103 ASN A CA 1
ATOM 824 C C . ASN A 1 103 ? 5.544 -12.757 9.251 1.00 90.25 103 ASN A C 1
ATOM 826 O O . ASN A 1 103 ? 6.064 -13.729 8.710 1.00 90.25 103 ASN A O 1
ATOM 830 N N . SER A 1 104 ? 4.764 -12.874 10.329 1.00 90.56 104 SER A N 1
ATOM 831 C CA . SER A 1 104 ? 4.367 -14.165 10.898 1.00 90.56 104 SER A CA 1
ATOM 832 C C . SER A 1 104 ? 3.038 -14.685 10.348 1.00 90.56 104 SER A C 1
ATOM 834 O O . SER A 1 104 ? 2.654 -15.810 10.671 1.00 90.56 104 SER A O 1
ATOM 836 N N . ILE A 1 105 ? 2.334 -13.900 9.526 1.00 92.44 105 ILE A N 1
ATOM 837 C CA . ILE A 1 105 ? 1.097 -14.325 8.872 1.00 92.44 105 ILE A CA 1
ATOM 838 C C . ILE A 1 105 ? 1.457 -15.144 7.634 1.00 92.44 105 ILE A C 1
ATOM 840 O O . ILE A 1 105 ? 2.145 -14.664 6.735 1.00 92.44 105 ILE A O 1
ATOM 844 N N . ASP A 1 106 ? 0.949 -16.372 7.575 1.00 94.88 106 ASP A N 1
ATOM 845 C CA . ASP A 1 106 ? 1.007 -17.192 6.369 1.00 94.88 106 ASP A CA 1
ATOM 846 C C . ASP A 1 106 ? 0.162 -16.538 5.253 1.00 94.88 106 ASP A C 1
ATOM 848 O O . ASP A 1 106 ? -1.042 -16.328 5.458 1.00 94.88 106 ASP A O 1
ATOM 852 N N . PRO A 1 107 ? 0.747 -16.214 4.082 1.00 94.38 107 PRO A N 1
ATOM 853 C CA . PRO A 1 107 ? 0.020 -15.625 2.961 1.00 94.38 107 PRO A CA 1
ATOM 854 C C . PRO A 1 107 ? -1.198 -16.441 2.517 1.00 94.38 107 PRO A C 1
ATOM 856 O O . PRO A 1 107 ? -2.202 -15.854 2.107 1.00 94.38 107 PRO A O 1
ATOM 859 N N . ASP A 1 108 ? -1.150 -17.771 2.642 1.00 96.25 108 ASP A N 1
ATOM 860 C CA . ASP A 1 108 ? -2.254 -18.644 2.235 1.00 96.25 108 ASP A CA 1
ATOM 861 C C . ASP A 1 108 ? -3.475 -18.507 3.153 1.00 96.25 108 ASP A C 1
ATOM 863 O O . ASP A 1 108 ? -4.604 -18.783 2.731 1.00 96.25 108 ASP A O 1
ATOM 867 N N . ASN A 1 109 ? -3.283 -18.005 4.373 1.00 96.25 109 ASN A N 1
ATOM 868 C CA . ASN A 1 109 ? -4.351 -17.760 5.338 1.00 96.25 109 ASN A CA 1
ATOM 869 C C . ASN A 1 109 ? -4.973 -16.365 5.208 1.00 96.25 109 ASN A C 1
ATOM 871 O O . ASN A 1 109 ? -5.938 -16.076 5.909 1.00 96.25 109 ASN A O 1
ATOM 875 N N . ILE A 1 110 ? -4.479 -15.496 4.322 1.00 97.12 110 ILE A N 1
ATOM 876 C CA . ILE A 1 110 ? -5.042 -14.154 4.133 1.00 97.12 110 ILE A CA 1
ATOM 877 C C . ILE A 1 110 ? -6.308 -14.238 3.273 1.00 97.12 110 ILE A C 1
ATOM 879 O O . ILE A 1 110 ? -6.284 -14.715 2.138 1.00 97.12 110 ILE A O 1
ATOM 883 N N . GLU A 1 111 ? -7.425 -13.744 3.802 1.00 97.19 111 GLU A N 1
ATOM 884 C CA . GLU A 1 111 ? -8.678 -13.577 3.062 1.00 97.19 111 GLU A CA 1
ATOM 885 C C . GLU A 1 111 ? -8.675 -12.259 2.282 1.00 97.19 111 GLU A C 1
ATOM 887 O O . GLU A 1 111 ? -8.989 -12.233 1.092 1.00 97.19 111 GLU A O 1
ATOM 892 N N . SER A 1 112 ? -8.304 -11.153 2.934 1.00 96.81 112 SER A N 1
ATOM 893 C CA . SER A 1 112 ? -8.227 -9.843 2.282 1.00 96.81 112 SER A CA 1
ATOM 894 C C . SER A 1 112 ? -7.265 -8.884 2.980 1.00 96.81 112 SER A C 1
ATOM 896 O O . SER A 1 112 ? -7.019 -8.989 4.183 1.00 96.81 112 SER A O 1
ATOM 898 N N . VAL A 1 113 ? -6.745 -7.923 2.210 1.00 96.50 113 VAL A N 1
ATOM 899 C CA . VAL A 1 113 ? -5.952 -6.794 2.711 1.00 96.50 113 VAL A CA 1
ATOM 900 C C . VAL A 1 113 ? -6.568 -5.494 2.211 1.00 96.50 113 VAL A C 1
ATOM 902 O O . VAL A 1 113 ? -6.608 -5.244 1.007 1.00 96.50 113 VAL A O 1
ATOM 905 N N . ASN A 1 114 ? -7.010 -4.644 3.133 1.00 96.44 114 ASN A N 1
ATOM 906 C CA . ASN A 1 114 ? -7.546 -3.321 2.837 1.00 96.44 114 ASN A CA 1
ATOM 907 C C . ASN A 1 114 ? -6.593 -2.237 3.337 1.00 96.44 114 ASN A C 1
ATOM 909 O O . ASN A 1 114 ? -6.173 -2.241 4.491 1.00 96.44 114 ASN A O 1
ATOM 913 N N . VAL A 1 115 ? -6.286 -1.263 2.481 1.00 96.44 115 VAL A N 1
ATOM 914 C CA . VAL A 1 115 ? -5.423 -0.128 2.831 1.00 96.44 115 VAL A CA 1
ATOM 915 C C . VAL A 1 115 ? -6.255 1.147 2.853 1.00 96.44 115 VAL A C 1
ATOM 917 O O . VAL A 1 115 ? -6.640 1.673 1.807 1.00 96.44 115 VAL A O 1
ATOM 920 N N . LEU A 1 116 ? -6.515 1.667 4.051 1.00 94.94 116 LEU A N 1
ATOM 921 C CA . LEU A 1 116 ? -7.242 2.916 4.241 1.00 94.94 116 LEU A CA 1
ATOM 922 C C . LEU A 1 116 ? -6.269 4.093 4.275 1.00 94.94 116 LEU A C 1
ATOM 924 O O . LEU A 1 116 ? -5.298 4.103 5.033 1.00 94.94 116 LEU A O 1
ATOM 928 N N . LYS A 1 117 ? -6.559 5.120 3.472 1.00 93.69 117 LYS A N 1
ATOM 929 C CA . LYS A 1 117 ? -5.728 6.324 3.337 1.00 93.69 117 LYS A CA 1
ATOM 930 C C . LYS A 1 117 ? -6.516 7.586 3.689 1.00 93.69 117 LYS A C 1
ATOM 932 O O . LYS A 1 117 ? -7.722 7.667 3.441 1.00 93.69 117 LYS A O 1
ATOM 937 N N . GLY A 1 118 ? -5.817 8.583 4.236 1.00 93.06 118 GLY A N 1
ATOM 938 C CA . GLY A 1 118 ? -6.349 9.924 4.500 1.00 93.06 118 GLY A CA 1
ATOM 939 C C . GLY A 1 118 ? -7.650 9.914 5.309 1.00 93.06 118 GLY A C 1
ATOM 940 O O . GLY A 1 118 ? -7.738 9.294 6.367 1.00 93.06 118 GLY A O 1
ATOM 941 N N . GLY A 1 119 ? -8.687 10.578 4.790 1.00 93.44 119 GLY A N 1
ATOM 942 C CA . GLY A 1 119 ? -9.968 10.733 5.485 1.00 93.44 119 GLY A CA 1
ATOM 943 C C . GLY A 1 119 ? -10.680 9.419 5.825 1.00 93.44 119 GLY A C 1
ATOM 944 O O . GLY A 1 119 ? -11.358 9.355 6.845 1.00 93.44 119 GLY A O 1
ATOM 945 N N . GLN A 1 120 ? -10.509 8.354 5.033 1.00 93.31 120 GLN A N 1
ATOM 946 C CA . GLN A 1 120 ? -11.146 7.059 5.322 1.00 93.31 120 GLN A CA 1
ATOM 947 C C . GLN A 1 120 ? -10.543 6.395 6.567 1.00 93.31 120 GLN A C 1
ATOM 949 O O . GLN A 1 120 ? -11.273 5.876 7.410 1.00 93.31 120 GLN A O 1
ATOM 954 N N . ALA A 1 121 ? -9.219 6.477 6.705 1.00 95.06 121 ALA A N 1
ATOM 955 C CA . ALA A 1 121 ? -8.494 5.987 7.871 1.00 95.06 121 ALA A CA 1
ATOM 956 C C . ALA A 1 121 ? -8.855 6.784 9.133 1.00 95.06 121 ALA A C 1
ATOM 958 O O . ALA A 1 121 ? -9.204 6.194 10.156 1.00 95.06 121 ALA A O 1
ATOM 959 N N . LEU A 1 122 ? -8.866 8.119 9.033 1.00 95.19 122 LEU A N 1
ATOM 960 C CA . LEU A 1 122 ? -9.266 9.010 10.128 1.00 95.19 122 LEU A CA 1
ATOM 961 C C . LEU A 1 122 ? -10.723 8.782 10.560 1.00 95.19 122 LEU A C 1
ATOM 963 O O . LEU A 1 122 ? -11.019 8.789 11.750 1.00 95.19 122 LEU A O 1
ATOM 967 N N . LYS A 1 123 ? -11.638 8.528 9.616 1.00 96.00 123 LYS A N 1
ATOM 968 C CA . LYS A 1 123 ? -13.058 8.294 9.920 1.00 96.00 123 LYS A CA 1
ATOM 969 C C . LYS A 1 123 ? -13.288 7.016 10.733 1.00 96.00 123 LYS A C 1
ATOM 971 O O . LYS A 1 123 ? -14.184 7.000 11.571 1.00 96.00 123 LYS A O 1
ATOM 976 N N . LYS A 1 124 ? -12.514 5.952 10.480 1.00 96.12 124 LYS A N 1
ATOM 977 C CA . LYS A 1 124 ? -12.686 4.647 11.144 1.00 96.12 124 LYS A CA 1
ATOM 978 C C . LYS A 1 124 ? -11.832 4.496 12.408 1.00 96.12 124 LYS A C 1
ATOM 980 O O . LYS A 1 124 ? -12.309 3.924 13.381 1.00 96.12 124 LYS A O 1
ATOM 985 N N . TYR A 1 125 ? -10.608 5.032 12.415 1.00 94.81 125 TYR A N 1
ATOM 986 C CA . TYR A 1 125 ? -9.624 4.826 13.493 1.00 94.81 125 TYR A CA 1
ATOM 987 C C . TYR A 1 125 ? -9.158 6.114 14.194 1.00 94.81 125 TYR A C 1
ATOM 989 O O . TYR A 1 125 ? -8.318 6.053 15.096 1.00 94.81 125 TYR A O 1
ATOM 997 N N . GLY A 1 126 ? -9.691 7.280 13.817 1.00 94.19 126 GLY A N 1
ATOM 998 C CA . GLY A 1 126 ? -9.323 8.570 14.404 1.00 94.19 126 GLY A CA 1
ATOM 999 C C . GLY A 1 126 ? -7.856 8.932 14.170 1.00 94.19 126 GLY A C 1
ATOM 1000 O O . GLY A 1 126 ? -7.237 8.488 13.203 1.00 94.19 126 GLY A O 1
ATOM 1001 N N . GLU A 1 127 ? -7.274 9.697 15.097 1.00 94.12 127 GLU A N 1
ATOM 1002 C CA . GLU A 1 127 ? -5.873 10.147 15.033 1.00 94.12 127 GLU A CA 1
ATOM 1003 C C . GLU A 1 127 ? -4.858 8.999 14.915 1.00 94.12 127 GLU A C 1
ATOM 1005 O O . GLU A 1 127 ? -3.798 9.174 14.317 1.00 94.12 127 GLU A O 1
ATOM 1010 N N . LYS A 1 128 ? -5.184 7.798 15.413 1.00 90.94 128 LYS A N 1
ATOM 1011 C CA . LYS A 1 128 ? -4.312 6.617 15.278 1.00 90.94 128 LYS A CA 1
ATOM 1012 C C . LYS A 1 128 ? -4.140 6.184 13.820 1.00 90.94 128 LYS A C 1
ATOM 1014 O O . LYS A 1 128 ? -3.103 5.638 13.465 1.00 90.94 128 LYS A O 1
ATOM 1019 N N . GLY A 1 129 ? -5.136 6.449 12.974 1.00 93.12 129 GLY A N 1
ATOM 1020 C CA . GLY A 1 129 ? -5.102 6.171 11.540 1.00 93.12 129 GLY A CA 1
ATOM 1021 C C . GLY A 1 129 ? -4.548 7.315 10.690 1.00 93.12 129 GLY A C 1
ATOM 1022 O O . GLY A 1 129 ? -4.609 7.230 9.465 1.00 93.12 129 GLY A O 1
ATOM 1023 N N . ARG A 1 130 ? -4.016 8.393 11.288 1.00 93.56 130 ARG A N 1
ATOM 1024 C CA . ARG A 1 130 ? -3.529 9.572 10.545 1.00 93.56 130 ARG A CA 1
ATOM 1025 C C . ARG A 1 130 ? -2.454 9.234 9.510 1.00 93.56 130 ARG A C 1
ATOM 1027 O O . ARG A 1 130 ? -2.412 9.851 8.450 1.00 93.56 130 ARG A O 1
ATOM 1034 N N . ASN A 1 131 ? -1.643 8.217 9.791 1.00 92.69 131 ASN A N 1
ATOM 1035 C CA . ASN A 1 131 ? -0.577 7.742 8.905 1.00 92.69 131 ASN A CA 1
ATOM 1036 C C . ASN A 1 131 ? -1.048 6.635 7.936 1.00 92.69 131 ASN A C 1
ATOM 1038 O O . ASN A 1 131 ? -0.236 6.029 7.243 1.00 92.69 131 ASN A O 1
ATOM 1042 N N . GLY A 1 132 ? -2.357 6.369 7.879 1.00 94.12 132 GLY A N 1
ATOM 1043 C CA . GLY A 1 132 ? -2.957 5.254 7.147 1.00 94.12 132 GLY A CA 1
ATOM 1044 C C . GLY A 1 132 ? -3.170 4.016 8.020 1.00 94.12 132 GLY A C 1
ATOM 1045 O O . GLY A 1 132 ? -2.607 3.897 9.110 1.00 94.12 132 GLY A O 1
ATOM 1046 N N . VAL A 1 133 ? -4.013 3.101 7.539 1.00 95.56 133 VAL A N 1
ATOM 1047 C CA . VAL A 1 133 ? -4.327 1.832 8.213 1.00 95.56 133 VAL A CA 1
ATOM 1048 C C . VAL A 1 133 ? -4.264 0.687 7.214 1.00 95.56 133 VAL A C 1
ATOM 1050 O O . VAL A 1 133 ? -4.759 0.818 6.094 1.00 95.56 133 VAL A O 1
ATOM 1053 N N . ILE A 1 134 ? -3.672 -0.429 7.626 1.00 96.44 134 ILE A N 1
ATOM 1054 C CA . ILE A 1 134 ? -3.665 -1.691 6.888 1.00 96.44 134 ILE A CA 1
ATOM 1055 C C . ILE A 1 134 ? -4.514 -2.684 7.678 1.00 96.44 134 ILE A C 1
ATOM 1057 O O . ILE A 1 134 ? -4.177 -3.025 8.809 1.00 96.44 134 ILE A O 1
ATOM 1061 N N . GLU A 1 135 ? -5.622 -3.124 7.092 1.00 96.56 135 GLU A N 1
ATOM 1062 C CA . GLU A 1 135 ? -6.511 -4.143 7.646 1.00 96.56 135 GLU A CA 1
ATOM 1063 C C . GLU A 1 135 ? -6.281 -5.466 6.931 1.00 96.56 135 GLU A C 1
ATOM 1065 O O . GLU A 1 135 ? -6.497 -5.565 5.727 1.00 96.56 135 GLU A O 1
ATOM 1070 N N . ILE A 1 136 ? -5.872 -6.480 7.680 1.00 97.06 136 ILE A N 1
ATOM 1071 C CA . ILE A 1 136 ? -5.718 -7.853 7.214 1.00 97.06 136 ILE A CA 1
ATOM 1072 C C . ILE A 1 136 ? -6.843 -8.675 7.838 1.00 97.06 136 ILE A C 1
ATOM 1074 O O . ILE A 1 136 ? -7.038 -8.644 9.054 1.00 97.06 136 ILE A O 1
ATOM 1078 N N . THR A 1 137 ? -7.584 -9.397 7.006 1.00 96.94 137 THR A N 1
ATOM 1079 C CA . THR A 1 137 ? -8.575 -10.388 7.449 1.00 96.94 137 THR A CA 1
ATOM 1080 C C . THR A 1 137 ? -8.056 -11.768 7.082 1.00 96.94 137 THR A C 1
ATOM 1082 O O . THR A 1 137 ? -7.634 -11.966 5.939 1.00 96.94 137 THR A O 1
ATOM 1085 N N . LEU A 1 138 ? -8.054 -12.695 8.035 1.00 96.69 138 LEU A N 1
ATOM 1086 C CA . LEU A 1 138 ? -7.654 -14.081 7.830 1.00 96.69 138 LEU A CA 1
ATOM 1087 C C . LEU A 1 138 ? -8.864 -14.950 7.473 1.00 96.69 138 LEU A C 1
ATOM 1089 O O . LEU A 1 138 ? -9.989 -14.696 7.906 1.00 96.69 138 LEU A O 1
ATOM 1093 N N . LYS A 1 139 ? -8.613 -15.996 6.688 1.00 96.25 139 LYS A N 1
ATOM 1094 C CA . LYS A 1 139 ? -9.603 -17.015 6.335 1.00 96.25 139 LYS A CA 1
ATOM 1095 C C . LYS A 1 139 ? -10.075 -17.742 7.598 1.00 96.25 139 LYS A C 1
ATOM 1097 O O . LYS A 1 139 ? -9.297 -17.959 8.527 1.00 96.25 139 LYS A O 1
ATOM 1102 N N . LYS A 1 140 ? -11.350 -18.127 7.605 1.00 86.50 140 LYS A N 1
ATOM 1103 C CA . LYS A 1 140 ? -11.981 -18.933 8.659 1.00 86.50 140 LYS A CA 1
ATOM 1104 C C . LYS A 1 140 ? -12.062 -20.403 8.284 1.00 86.50 140 LYS A C 1
ATOM 1106 O O . LYS A 1 140 ? -12.178 -20.685 7.071 1.00 86.50 140 LYS A O 1
#

Foldseek 3Di:
DVVVVVVVVVVVVVPPPPPPPPPDPPPPPPPVPPPPCPPPDDDDPPDDDDDDPPDDDDDDDPDDPPDPCPDPDVPPPDDDPPVLDDAWEAEQNDTDPDPCVVVVDDPVFWPDKDKADDPRQCVPPNPSRRSIYIYTYTDD

Secondary structure (DSSP, 8-state):
-HHHHHHHHHHHHHT---------PPP-----------------TT----PPTTS---------S---TTTS-----S------PPPEEEETTEEES-GGGGGGS-GGGEEEEEEE-THHHHHHHGGGGTT-EEEEEE--

Radius of gyration: 39.46 Å; chains: 1; bounding box: 96×47×80 Å

Sequence (140 aa):
MKTILFALSTLLLFTSCLVFKIYESPKLNQETAEKTREYRSYIGSGKVITLKENQPREIFFIGKDESPKDLFFADKKEATQDTVPSPLLIVDGKINEDFNTVNSIDPDNIESVNVLKGGQALKKYGEKGRNGVIEITLKK